Protein AF-A0A969QWH1-F1 (afdb_monomer)

Mean predicted aligned error: 11.16 Å

Solvent-accessible surface area (backbone atoms only — not comparable to full-atom values): 6587 Å² total; per-residue (Å²): 125,75,88,80,54,76,91,77,87,78,87,71,85,67,63,77,48,61,46,79,41,48,48,58,56,53,49,52,37,37,77,70,67,60,43,66,55,92,43,72,48,44,74,65,56,37,44,75,54,61,77,43,63,81,82,53,74,85,38,76,48,74,42,79,41,81,88,57,94,72,71,97,64,75,75,44,67,58,90,74,82,69,83,72,82,39,82,88,63,50,88,77,66,87,74,92,133

pLDDT: mean 71.55, std 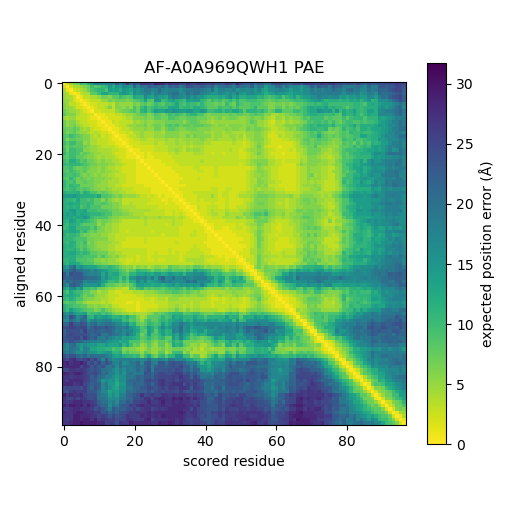18.16, range [31.19, 91.75]

Nearest PDB structures (foldseek):
  7aoi-assembly1_AP  TM=9.090E-01  e=1.404E-03  Trypanosoma brucei
  6yxy-assembly1_AP  TM=9.092E-01  e=4.450E-03  Trypanosoma brucei brucei
  7am2-assembly1_G  TM=8.962E-01  e=3.886E-03  Leishmania tarentolae
  6yxx-assembly1_AP  TM=9.011E-01  e=8.197E-03  Trypanosoma brucei brucei
  6hix-assembly1_AP  TM=9.008E-01  e=1.151E-02  Trypanosoma brucei brucei

Sequence (97 aa):
MWKTLPKRGFTNNFRCEYDNVLLSELDAYIRAGKLDPTRVITIKHMYDAGLLEKKAYNRDGVQVNALHPTVLVPLHFDRCTHIPYCRHLDAAHSENC

Structure (mmCIF, N/CA/C/O backbone):
data_AF-A0A969QWH1-F1
#
_entry.id   AF-A0A969QWH1-F1
#
loop_
_atom_site.group_PDB
_atom_site.id
_atom_site.type_symbol
_atom_site.label_atom_id
_atom_site.label_alt_id
_atom_site.label_comp_id
_atom_site.label_asym_id
_atom_site.label_entity_id
_atom_site.label_seq_id
_atom_site.pdbx_PDB_ins_code
_atom_site.Cartn_x
_atom_site.Cartn_y
_atom_site.Cartn_z
_atom_site.occupancy
_atom_site.B_iso_or_equiv
_atom_site.auth_seq_id
_atom_site.auth_comp_id
_atom_site.auth_asym_id
_atom_site.auth_atom_id
_atom_site.pdbx_PDB_model_num
ATOM 1 N N . MET A 1 1 ? 36.726 4.592 -14.705 1.00 63.38 1 MET A N 1
ATOM 2 C CA . MET A 1 1 ? 36.253 3.485 -13.844 1.00 63.38 1 MET A CA 1
ATOM 3 C C . MET A 1 1 ? 35.064 2.698 -14.423 1.00 63.38 1 MET A C 1
ATOM 5 O O . MET A 1 1 ? 34.925 1.537 -14.084 1.00 63.38 1 MET A O 1
ATOM 9 N N . TRP A 1 2 ? 34.254 3.247 -15.344 1.00 70.50 2 TRP A N 1
ATOM 10 C CA . TRP A 1 2 ? 33.143 2.527 -16.008 1.00 70.50 2 TRP A CA 1
ATOM 11 C C . TRP A 1 2 ? 33.533 1.742 -17.280 1.00 70.50 2 TRP A C 1
ATOM 13 O O . TRP A 1 2 ? 32.778 0.889 -17.723 1.00 70.50 2 TRP A O 1
ATOM 23 N N . LYS A 1 3 ? 34.711 2.009 -17.866 1.00 77.81 3 LYS A N 1
ATOM 24 C CA . LYS A 1 3 ? 35.212 1.317 -19.074 1.00 77.81 3 LYS A CA 1
ATOM 25 C C . LYS A 1 3 ? 35.765 -0.091 -18.809 1.00 77.81 3 LYS A C 1
ATOM 27 O O . LYS A 1 3 ? 35.887 -0.871 -19.741 1.00 77.81 3 LYS A O 1
ATOM 32 N N . THR A 1 4 ? 36.125 -0.396 -17.564 1.00 83.44 4 THR A N 1
ATOM 33 C CA . THR A 1 4 ? 36.760 -1.663 -17.164 1.00 83.44 4 THR A CA 1
ATOM 34 C C . THR A 1 4 ? 35.780 -2.683 -16.591 1.00 83.44 4 THR A C 1
ATOM 36 O O . THR A 1 4 ? 36.122 -3.857 -16.489 1.00 83.44 4 THR A O 1
ATOM 39 N N . LEU A 1 5 ? 34.570 -2.263 -16.215 1.00 86.38 5 LEU A N 1
ATOM 40 C CA . LEU A 1 5 ? 33.554 -3.161 -15.673 1.00 86.38 5 LEU A CA 1
ATOM 41 C C . LEU A 1 5 ? 32.676 -3.696 -16.815 1.00 86.38 5 LEU A C 1
ATOM 43 O O . LEU A 1 5 ? 32.208 -2.905 -17.637 1.00 86.38 5 LEU A O 1
ATOM 47 N N . PRO A 1 6 ? 32.427 -5.016 -16.887 1.00 88.69 6 PRO A N 1
ATOM 48 C CA . PRO A 1 6 ? 31.528 -5.573 -17.891 1.00 88.69 6 PRO A CA 1
ATOM 49 C C . PRO A 1 6 ? 30.094 -5.088 -17.651 1.00 88.69 6 PRO A C 1
ATOM 51 O O . PRO A 1 6 ? 29.707 -4.811 -16.512 1.00 88.69 6 PRO A O 1
ATOM 54 N N . LYS A 1 7 ? 29.277 -5.037 -18.713 1.00 87.19 7 LYS A N 1
ATOM 55 C CA . LYS A 1 7 ? 27.832 -4.803 -18.574 1.00 87.19 7 LYS A CA 1
ATOM 56 C C . LYS A 1 7 ? 27.251 -5.876 -17.645 1.00 87.19 7 LYS A C 1
ATOM 58 O O . LYS A 1 7 ? 27.495 -7.065 -17.845 1.00 87.19 7 LYS A O 1
ATOM 63 N N . ARG A 1 8 ? 26.522 -5.458 -16.610 1.00 88.06 8 ARG A N 1
ATOM 64 C CA . ARG A 1 8 ? 25.901 -6.358 -15.632 1.00 88.06 8 ARG A CA 1
ATOM 65 C C . ARG A 1 8 ? 24.390 -6.342 -15.79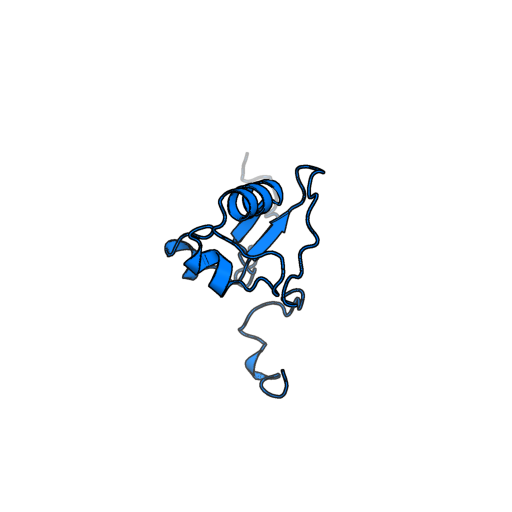6 1.00 88.06 8 ARG A C 1
ATOM 67 O O . ARG A 1 8 ? 23.781 -5.278 -15.768 1.00 88.06 8 ARG A O 1
ATOM 74 N N . GLY A 1 9 ? 23.825 -7.541 -15.905 1.00 88.31 9 GLY A N 1
ATOM 75 C CA . GLY A 1 9 ? 22.387 -7.763 -15.972 1.00 88.31 9 GLY A CA 1
ATOM 76 C C . GLY A 1 9 ? 21.750 -7.332 -17.292 1.00 88.31 9 GLY A C 1
ATOM 77 O O . GLY A 1 9 ? 22.419 -6.952 -18.253 1.00 88.31 9 GLY A O 1
ATOM 78 N N . PHE A 1 10 ? 20.427 -7.413 -17.308 1.00 91.75 10 PHE A N 1
ATOM 79 C CA . PHE A 1 10 ? 19.559 -6.868 -18.340 1.00 91.75 10 PHE A CA 1
ATOM 80 C C . PHE A 1 10 ? 18.337 -6.259 -17.648 1.00 91.75 10 PHE A C 1
ATOM 82 O O . PHE A 1 10 ? 17.933 -6.715 -16.576 1.00 91.75 10 PHE A O 1
ATOM 89 N N . THR A 1 11 ? 17.753 -5.219 -18.235 1.00 88.94 11 THR A N 1
ATOM 90 C CA . THR A 1 11 ? 16.502 -4.654 -17.725 1.00 88.94 11 THR A CA 1
ATOM 91 C C . THR A 1 11 ? 15.342 -5.511 -18.217 1.00 88.94 11 THR A C 1
ATOM 93 O O . THR A 1 11 ? 15.146 -5.657 -19.421 1.00 88.94 11 THR A O 1
ATOM 96 N N . ASN A 1 12 ? 14.568 -6.083 -17.293 1.00 88.75 12 ASN A N 1
ATOM 97 C CA . ASN A 1 12 ? 13.312 -6.738 -17.639 1.00 88.75 12 ASN A CA 1
ATOM 98 C C . ASN A 1 12 ? 12.231 -5.670 -17.883 1.00 88.75 12 ASN A C 1
ATOM 100 O O . ASN A 1 12 ? 11.760 -5.036 -16.933 1.00 88.75 12 ASN A O 1
ATOM 104 N N . ASN A 1 13 ? 11.858 -5.481 -19.151 1.00 85.25 13 ASN A N 1
ATOM 105 C CA . ASN A 1 13 ? 10.811 -4.545 -19.578 1.00 85.25 13 ASN A CA 1
ATOM 106 C C . ASN A 1 13 ? 9.395 -5.068 -19.325 1.00 85.25 13 ASN A C 1
ATOM 108 O O . ASN A 1 13 ? 8.455 -4.285 -19.337 1.00 85.25 13 ASN A O 1
ATOM 112 N N . PHE A 1 14 ? 9.249 -6.371 -19.093 1.00 83.00 14 PHE A N 1
ATOM 113 C CA . PHE A 1 14 ? 7.966 -6.996 -18.801 1.00 83.00 14 PHE A CA 1
ATOM 114 C C . PHE A 1 14 ? 7.736 -7.161 -17.302 1.00 83.00 14 P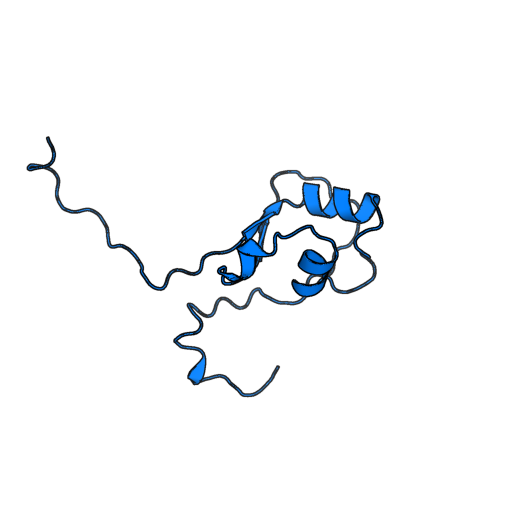HE A C 1
ATOM 116 O O . PHE A 1 14 ? 6.704 -7.681 -16.915 1.00 83.00 14 PHE A O 1
ATOM 123 N N . ARG A 1 15 ? 8.674 -6.765 -16.431 1.00 80.25 15 ARG A N 1
ATOM 124 C CA . ARG A 1 15 ? 8.505 -6.970 -14.985 1.00 80.25 15 ARG A CA 1
ATOM 125 C C . ARG A 1 15 ? 7.168 -6.388 -14.515 1.00 80.25 15 ARG A C 1
ATOM 127 O O . ARG A 1 15 ? 6.833 -5.264 -14.878 1.00 80.25 15 ARG A O 1
ATOM 134 N N . CYS A 1 16 ? 6.456 -7.147 -13.691 1.00 80.69 16 CYS A N 1
ATOM 135 C CA . CYS A 1 16 ? 5.267 -6.629 -13.042 1.00 80.69 16 CYS A CA 1
ATOM 136 C C . CYS A 1 16 ? 5.669 -5.671 -11.922 1.00 80.69 16 CYS A C 1
ATOM 138 O O . CYS A 1 16 ? 6.604 -5.949 -11.163 1.00 80.69 16 CYS A O 1
ATOM 140 N N . GLU A 1 17 ? 4.965 -4.554 -11.818 1.00 80.44 17 GLU A N 1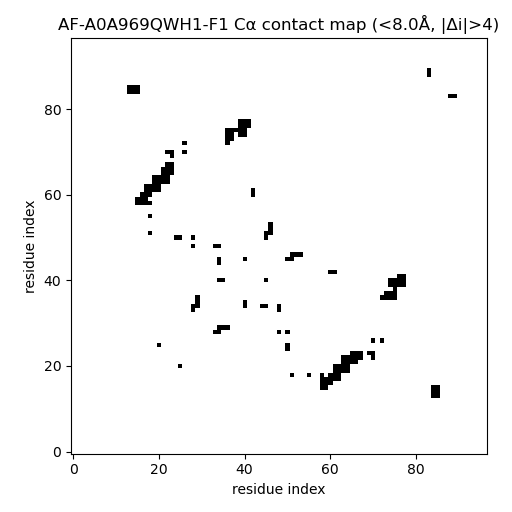
ATOM 141 C CA . GLU A 1 17 ? 5.148 -3.596 -10.736 1.00 80.44 17 GLU A CA 1
ATOM 142 C C . GLU A 1 17 ? 3.928 -3.635 -9.825 1.00 80.44 17 GLU A C 1
ATOM 144 O O . GLU A 1 17 ? 2.813 -3.365 -10.261 1.00 80.44 17 GLU A O 1
ATOM 149 N N . TYR A 1 18 ? 4.144 -3.970 -8.555 1.00 81.75 18 TYR A N 1
ATOM 150 C CA . TYR A 1 18 ? 3.084 -4.073 -7.558 1.00 81.75 18 TYR A CA 1
ATOM 151 C C . TYR A 1 18 ? 3.142 -2.903 -6.581 1.00 81.75 18 TYR A C 1
ATOM 153 O O . TYR A 1 18 ? 4.225 -2.406 -6.249 1.00 81.75 18 TYR A O 1
ATOM 161 N N . ASP A 1 19 ? 1.982 -2.498 -6.080 1.00 81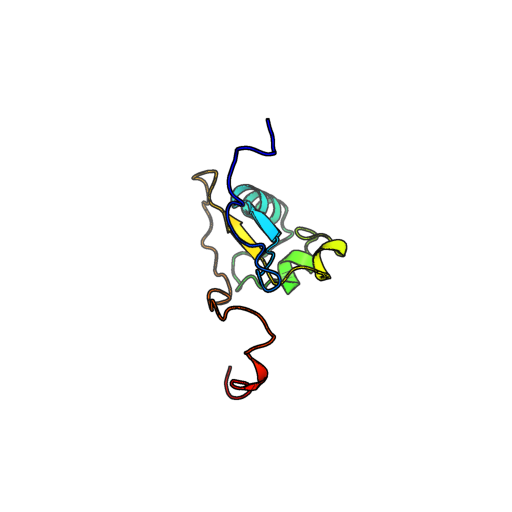.38 19 ASP A N 1
ATOM 162 C CA . ASP A 1 19 ? 1.911 -1.623 -4.918 1.00 81.38 19 ASP A CA 1
ATOM 163 C C . ASP A 1 19 ? 2.150 -2.420 -3.652 1.00 81.38 19 ASP A C 1
ATOM 165 O O . ASP A 1 19 ? 1.505 -3.434 -3.404 1.00 81.38 19 ASP A O 1
ATOM 169 N N . ASN A 1 20 ? 3.087 -1.951 -2.839 1.00 83.62 20 ASN A N 1
ATOM 170 C CA . ASN A 1 20 ? 3.383 -2.586 -1.570 1.00 83.62 20 ASN A CA 1
ATOM 171 C C . ASN A 1 20 ? 2.464 -2.017 -0.496 1.00 83.62 20 ASN A C 1
ATOM 173 O O . ASN A 1 20 ? 2.513 -0.823 -0.218 1.00 83.62 20 ASN A O 1
ATOM 177 N N . VAL A 1 21 ? 1.679 -2.888 0.125 1.00 84.50 21 VAL A N 1
ATOM 178 C CA . VAL A 1 21 ? 0.832 -2.554 1.269 1.00 84.50 21 VAL A CA 1
ATOM 179 C C . VAL A 1 21 ? 1.380 -3.254 2.496 1.00 84.50 21 VAL A C 1
ATOM 181 O O . VAL A 1 21 ? 1.639 -4.462 2.485 1.00 84.50 21 VAL A O 1
ATOM 184 N N . LEU A 1 22 ? 1.564 -2.496 3.572 1.00 86.12 22 LEU A N 1
ATOM 185 C CA . LEU A 1 22 ? 1.988 -3.073 4.835 1.00 86.12 22 LEU A CA 1
ATOM 186 C C . LEU A 1 22 ? 0.788 -3.636 5.583 1.00 86.12 22 LEU A C 1
ATOM 188 O O . LEU A 1 22 ? -0.281 -3.033 5.674 1.00 86.12 22 LEU A O 1
ATOM 192 N N . LEU A 1 23 ? 1.000 -4.787 6.205 1.00 84.12 23 LEU A N 1
ATOM 193 C CA . LEU A 1 23 ? -0.030 -5.436 7.002 1.00 84.12 23 LEU A CA 1
ATOM 194 C C . LEU A 1 23 ? -0.496 -4.575 8.199 1.00 84.12 23 LEU A C 1
ATOM 196 O O . LEU A 1 23 ? -1.662 -4.619 8.583 1.00 84.12 23 LEU A O 1
ATOM 200 N N . SER A 1 24 ? 0.387 -3.725 8.732 1.00 84.88 24 SER A N 1
ATOM 201 C CA . SER A 1 24 ? 0.059 -2.736 9.769 1.00 84.88 24 SER A CA 1
ATOM 202 C C . SER A 1 24 ? -0.872 -1.623 9.281 1.00 84.88 24 SER A C 1
ATOM 204 O O . SER A 1 24 ? -1.676 -1.113 10.057 1.00 84.88 24 SER A O 1
ATOM 206 N N . GLU A 1 25 ? -0.778 -1.234 8.008 1.00 87.19 25 GLU A N 1
ATOM 207 C CA . GLU A 1 25 ? -1.671 -0.229 7.421 1.00 87.19 25 GLU A CA 1
ATOM 208 C C . GLU A 1 25 ? -3.068 -0.812 7.226 1.00 87.19 25 GLU A C 1
ATOM 210 O O . GLU A 1 25 ? -4.055 -0.170 7.572 1.00 87.19 25 GLU A O 1
ATOM 215 N N . LEU A 1 26 ? -3.159 -2.064 6.768 1.00 86.19 26 LEU A N 1
ATOM 216 C CA . LEU A 1 26 ? -4.430 -2.786 6.690 1.00 86.19 26 LEU A CA 1
ATOM 217 C C . LEU A 1 26 ? -5.128 -2.854 8.054 1.00 86.19 26 LEU A C 1
ATOM 219 O O . LEU A 1 26 ? -6.306 -2.508 8.151 1.00 86.19 26 LEU A O 1
ATOM 223 N N . ASP A 1 27 ? -4.401 -3.222 9.113 1.00 86.94 27 ASP A N 1
ATOM 224 C CA . ASP A 1 27 ? -4.935 -3.243 10.481 1.00 86.94 27 ASP A CA 1
ATOM 225 C C . ASP A 1 27 ? -5.428 -1.853 10.924 1.00 86.94 27 ASP A C 1
ATOM 227 O O . ASP A 1 27 ? -6.528 -1.723 11.464 1.00 86.94 27 ASP A O 1
ATOM 231 N N . ALA A 1 28 ? -4.683 -0.784 10.620 1.00 88.94 28 ALA A N 1
ATOM 232 C CA . ALA A 1 28 ? -5.110 0.582 10.921 1.00 88.94 28 ALA A CA 1
ATOM 233 C C . ALA A 1 28 ? -6.422 0.964 10.208 1.00 88.94 28 ALA A C 1
ATOM 235 O O . ALA A 1 28 ? -7.295 1.588 10.814 1.00 88.94 28 ALA A O 1
ATOM 236 N N . TYR A 1 29 ? -6.600 0.562 8.947 1.00 90.69 29 TYR A N 1
ATOM 237 C CA . TYR A 1 29 ? -7.818 0.843 8.179 1.00 90.69 29 TYR A CA 1
ATOM 238 C C . TYR A 1 29 ? -9.029 0.037 8.656 1.00 90.69 29 TYR A C 1
ATOM 240 O O . TYR A 1 29 ? -10.150 0.551 8.646 1.00 90.69 29 TYR A O 1
ATOM 248 N N . ILE A 1 30 ? -8.812 -1.195 9.113 1.00 89.81 30 ILE A N 1
ATOM 249 C CA . ILE A 1 30 ? -9.859 -2.022 9.724 1.00 89.81 30 ILE A CA 1
ATOM 250 C C . ILE A 1 30 ? -10.300 -1.415 11.052 1.00 89.81 30 ILE A C 1
ATOM 252 O O . ILE A 1 30 ? -11.492 -1.227 11.281 1.00 89.81 30 ILE A O 1
ATOM 256 N N . ARG A 1 31 ? -9.347 -1.022 11.906 1.00 89.12 31 ARG A N 1
ATOM 257 C CA . ARG A 1 31 ? -9.641 -0.343 13.179 1.00 89.12 31 ARG A CA 1
ATOM 258 C C . ARG A 1 31 ? -10.346 0.996 12.978 1.00 89.12 31 ARG A C 1
ATOM 260 O O . ARG A 1 31 ? -11.172 1.376 13.799 1.00 89.12 31 ARG A O 1
ATOM 267 N N . ALA A 1 32 ? -10.047 1.691 11.883 1.00 90.69 32 ALA A N 1
ATOM 268 C CA . ALA A 1 32 ? -10.744 2.909 11.484 1.00 90.69 32 ALA A CA 1
ATOM 269 C C . ALA A 1 32 ? -12.157 2.655 10.914 1.00 90.69 32 ALA A C 1
ATOM 271 O O . ALA A 1 32 ? -12.855 3.614 10.593 1.00 90.69 32 ALA A O 1
ATOM 272 N N . GLY A 1 33 ? -12.575 1.395 10.750 1.00 90.06 33 GLY A N 1
ATOM 273 C CA . GLY A 1 33 ? -13.879 1.024 10.196 1.00 90.06 33 GLY A CA 1
ATOM 274 C C . GLY A 1 33 ? -14.011 1.258 8.689 1.00 90.06 33 GLY A C 1
ATOM 275 O O . GLY A 1 33 ? -15.124 1.280 8.171 1.00 90.06 33 GLY A O 1
ATOM 276 N N . LYS A 1 34 ? -12.896 1.457 7.975 1.00 90.44 34 LYS A N 1
ATOM 277 C CA . LYS A 1 34 ? -12.893 1.679 6.519 1.00 90.44 34 LYS A CA 1
ATOM 278 C C . LYS A 1 34 ? -12.913 0.381 5.717 1.00 90.44 34 LYS A C 1
ATOM 280 O O . LYS A 1 34 ? -13.345 0.382 4.569 1.00 90.44 34 LYS A O 1
ATOM 285 N N . LEU A 1 35 ? -12.414 -0.705 6.304 1.00 88.62 35 LEU A N 1
ATOM 286 C CA . LEU A 1 35 ? -12.378 -2.035 5.704 1.00 88.62 35 LEU A CA 1
ATOM 287 C C . LEU A 1 35 ? -13.103 -3.025 6.613 1.00 88.62 35 LEU A C 1
ATOM 289 O O . LEU A 1 35 ? -12.882 -3.032 7.822 1.00 88.62 35 LEU A O 1
ATOM 293 N N . ASP A 1 36 ? -13.950 -3.857 6.011 1.00 87.88 36 ASP A N 1
ATOM 294 C CA . ASP A 1 36 ? -14.691 -4.915 6.697 1.00 87.88 36 ASP A CA 1
ATOM 295 C C . ASP A 1 36 ? -13.899 -6.236 6.635 1.00 87.88 36 ASP A C 1
ATOM 297 O O . ASP A 1 36 ? -13.772 -6.809 5.549 1.00 87.88 36 ASP A O 1
ATOM 301 N N . PRO A 1 37 ? -13.364 -6.734 7.767 1.00 85.12 37 PRO A N 1
ATOM 302 C CA . PRO A 1 37 ? -12.576 -7.965 7.804 1.00 85.12 37 PRO A CA 1
ATOM 303 C C . PRO A 1 37 ? -13.438 -9.232 7.708 1.00 85.12 37 PRO A C 1
ATOM 305 O O . PRO A 1 37 ? -12.903 -10.321 7.526 1.00 85.12 37 PRO A O 1
ATOM 308 N N . THR A 1 38 ? -14.766 -9.126 7.839 1.00 86.75 38 THR A N 1
ATOM 309 C CA . THR A 1 38 ? -15.667 -10.292 7.780 1.00 86.75 38 THR A CA 1
ATOM 310 C C . THR A 1 38 ? -15.891 -10.797 6.357 1.00 86.75 38 THR A C 1
ATOM 312 O O . THR A 1 38 ? -16.371 -11.913 6.154 1.00 86.75 38 THR A O 1
ATOM 315 N N . ARG A 1 39 ? -15.538 -9.980 5.362 1.00 84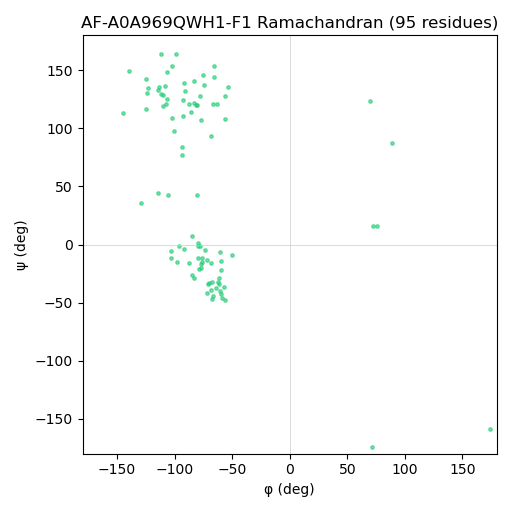.12 39 ARG A N 1
ATOM 316 C CA . ARG A 1 39 ? -15.692 -10.269 3.938 1.00 84.12 39 ARG A CA 1
ATOM 317 C C . ARG A 1 39 ? -14.332 -10.443 3.284 1.00 84.12 39 ARG A C 1
ATOM 319 O O . ARG A 1 39 ? -13.299 -10.042 3.812 1.00 84.12 39 ARG A O 1
ATOM 326 N N . VAL A 1 40 ? -14.350 -11.029 2.093 1.00 84.31 40 VAL A N 1
ATOM 327 C CA . VAL A 1 40 ? -13.157 -11.126 1.255 1.00 84.31 40 VAL A CA 1
ATOM 328 C C . VAL A 1 40 ? -12.744 -9.718 0.809 1.00 84.31 40 VAL A C 1
ATOM 330 O O . VAL A 1 40 ? -13.518 -9.005 0.169 1.00 84.31 40 VAL A O 1
ATOM 333 N N . ILE A 1 41 ? -11.520 -9.314 1.148 1.00 84.62 41 ILE A N 1
ATOM 334 C CA . ILE A 1 41 ? -10.947 -8.019 0.781 1.00 84.62 41 ILE A CA 1
ATOM 335 C C . ILE A 1 41 ? -10.321 -8.147 -0.613 1.00 84.62 41 ILE A C 1
ATOM 337 O O . ILE A 1 41 ? -9.334 -8.856 -0.812 1.00 84.62 41 ILE A O 1
ATOM 341 N N . THR A 1 42 ? -10.903 -7.434 -1.577 1.00 84.12 42 THR A N 1
ATOM 342 C CA . THR A 1 42 ? -10.432 -7.328 -2.964 1.00 84.12 42 THR A CA 1
ATOM 343 C C . THR A 1 42 ? -9.646 -6.032 -3.169 1.00 84.12 42 THR A C 1
ATOM 345 O O . THR A 1 42 ? -9.773 -5.079 -2.395 1.00 84.12 42 THR A O 1
ATOM 348 N N . ILE A 1 43 ? -8.878 -5.949 -4.260 1.00 81.94 43 ILE A N 1
ATOM 349 C CA . ILE A 1 43 ? -8.130 -4.735 -4.637 1.00 81.94 43 ILE A CA 1
ATOM 350 C C . ILE A 1 43 ? -9.072 -3.525 -4.780 1.00 81.94 43 ILE A C 1
ATOM 352 O O . ILE A 1 43 ? -8.737 -2.416 -4.364 1.00 81.94 43 ILE A O 1
ATOM 356 N N . LYS A 1 44 ? -10.288 -3.738 -5.300 1.00 82.81 44 LYS A N 1
ATOM 357 C CA . LYS A 1 44 ? -11.306 -2.687 -5.420 1.00 82.81 44 LYS A CA 1
ATOM 358 C C . LYS A 1 44 ? -11.658 -2.086 -4.058 1.00 82.81 44 LYS A C 1
ATOM 360 O O . LYS A 1 44 ? -11.672 -0.869 -3.922 1.00 82.81 44 LYS A O 1
ATOM 365 N N . HIS A 1 45 ? -11.869 -2.924 -3.043 1.00 85.44 45 HIS A N 1
ATOM 366 C CA . HIS A 1 45 ? -12.158 -2.452 -1.687 1.00 85.44 45 HIS A CA 1
ATOM 367 C C . HIS A 1 45 ? -11.009 -1.623 -1.103 1.00 85.44 45 HIS A C 1
ATOM 369 O O . HIS A 1 45 ? -11.262 -0.653 -0.396 1.00 85.44 45 HIS A O 1
ATOM 375 N N . MET A 1 46 ? -9.756 -1.946 -1.436 1.00 84.88 46 MET A N 1
ATOM 376 C CA . MET A 1 46 ? -8.596 -1.160 -1.003 1.00 84.88 46 MET A CA 1
ATOM 377 C C . MET A 1 46 ? -8.542 0.227 -1.669 1.00 84.88 46 MET A C 1
ATOM 379 O O . MET A 1 46 ? -8.233 1.210 -0.992 1.00 84.88 46 MET A O 1
ATOM 383 N N . TYR A 1 47 ? -8.888 0.337 -2.958 1.00 85.69 47 TYR A N 1
ATOM 384 C CA . TYR A 1 47 ? -9.030 1.638 -3.629 1.00 85.69 47 TYR A CA 1
ATOM 385 C C . TYR A 1 47 ? -10.207 2.447 -3.077 1.00 85.69 47 TYR A C 1
ATOM 387 O O . TYR A 1 47 ? -10.056 3.638 -2.808 1.00 85.69 47 TYR A O 1
ATOM 395 N N . ASP A 1 48 ? -11.360 1.805 -2.873 1.00 86.94 48 ASP A N 1
ATOM 396 C CA . ASP A 1 48 ? -12.566 2.452 -2.344 1.00 86.94 48 ASP A CA 1
ATOM 397 C C . ASP A 1 48 ? -12.344 2.965 -0.909 1.00 86.94 48 ASP A C 1
ATOM 399 O O . ASP A 1 48 ? -12.789 4.058 -0.558 1.00 86.94 48 ASP A O 1
ATOM 403 N N . ALA A 1 49 ? -11.589 2.221 -0.092 1.00 88.00 49 ALA A N 1
ATOM 404 C CA . ALA A 1 49 ? -11.192 2.631 1.255 1.00 88.00 49 ALA A CA 1
ATOM 405 C C . ALA A 1 49 ? -10.142 3.761 1.269 1.00 88.00 49 ALA A C 1
ATOM 407 O O . ALA A 1 49 ? -9.904 4.365 2.320 1.00 88.00 49 ALA A O 1
ATOM 408 N N . GLY A 1 50 ? -9.511 4.049 0.125 1.00 88.31 50 GLY A N 1
ATOM 409 C CA . GLY A 1 50 ? -8.423 5.017 -0.008 1.00 88.31 50 GLY A CA 1
ATOM 410 C C . GLY A 1 50 ? -7.075 4.520 0.517 1.00 88.31 50 GLY A C 1
ATOM 411 O O . GLY A 1 50 ? -6.188 5.336 0.748 1.00 88.31 50 GLY A O 1
ATOM 412 N N . LEU A 1 51 ? -6.924 3.206 0.721 1.00 87.00 51 LEU A N 1
ATOM 413 C CA . LEU A 1 51 ? -5.651 2.590 1.108 1.00 87.00 51 LEU A CA 1
ATOM 414 C C . LEU A 1 51 ? -4.645 2.621 -0.051 1.00 87.00 51 LEU A C 1
ATOM 416 O O . LEU A 1 51 ? -3.448 2.766 0.169 1.00 87.00 51 LEU A O 1
ATOM 420 N N . LEU A 1 52 ? -5.142 2.514 -1.284 1.00 84.50 52 LEU A N 1
ATOM 421 C CA . LEU A 1 52 ? -4.356 2.638 -2.507 1.00 84.50 52 LEU A CA 1
ATOM 422 C C . LEU A 1 52 ? -4.695 3.955 -3.210 1.00 84.50 52 LEU A C 1
ATOM 424 O O . LEU A 1 52 ? -5.866 4.319 -3.350 1.00 84.50 52 LEU A O 1
ATOM 428 N N . GLU A 1 53 ? -3.683 4.671 -3.696 1.00 79.31 53 GLU A N 1
ATOM 429 C CA . GLU A 1 53 ? -3.902 5.906 -4.449 1.00 79.31 53 GLU A CA 1
ATOM 430 C C . GLU A 1 53 ? -4.402 5.629 -5.874 1.00 79.31 53 GLU A C 1
ATOM 432 O O . GLU A 1 53 ? -3.937 4.716 -6.550 1.00 79.31 53 GLU A O 1
ATOM 437 N N . LYS A 1 54 ? -5.262 6.501 -6.420 1.00 65.12 54 LYS A N 1
ATOM 438 C CA . LYS A 1 54 ? -5.696 6.406 -7.830 1.00 65.12 54 LYS A CA 1
ATOM 439 C C . LYS A 1 54 ? -4.537 6.507 -8.836 1.00 65.12 54 LYS A C 1
ATOM 441 O O . LYS A 1 54 ? -4.666 6.036 -9.955 1.00 65.12 54 LYS A O 1
ATOM 446 N N . LYS A 1 55 ? -3.383 7.089 -8.490 1.00 59.53 55 LYS A N 1
ATOM 447 C CA . LYS A 1 55 ? -2.207 7.068 -9.389 1.00 59.53 55 LYS A CA 1
ATOM 448 C C . LYS A 1 55 ? -1.607 5.671 -9.563 1.00 59.53 55 LYS A C 1
ATOM 450 O O . LYS A 1 55 ? -0.872 5.442 -10.520 1.00 59.53 55 LYS A O 1
ATOM 455 N N . ALA A 1 56 ? -1.957 4.744 -8.682 1.00 55.34 56 ALA A N 1
ATOM 456 C CA . ALA A 1 56 ? -1.479 3.378 -8.696 1.00 55.34 56 ALA A CA 1
ATOM 457 C C . ALA A 1 56 ? -2.206 2.481 -9.723 1.00 55.34 56 ALA A C 1
ATOM 459 O O . ALA A 1 56 ? -1.837 1.329 -9.899 1.00 55.34 56 ALA A O 1
ATOM 460 N N . TYR A 1 57 ? -3.164 3.008 -10.504 1.00 52.97 57 TYR A N 1
ATOM 461 C CA . TYR A 1 57 ? -3.771 2.271 -11.629 1.00 52.97 57 TYR A CA 1
ATOM 462 C C . TYR A 1 57 ? -2.769 1.843 -12.725 1.00 52.97 57 TYR A C 1
ATOM 464 O O . TYR A 1 57 ? -3.104 0.995 -13.548 1.00 52.97 57 TYR A O 1
ATOM 472 N N . ASN A 1 58 ? -1.546 2.391 -12.736 1.00 59.22 58 ASN A N 1
ATOM 473 C CA . ASN A 1 58 ? -0.462 1.964 -13.634 1.00 59.22 58 ASN A CA 1
ATOM 474 C C . ASN A 1 58 ? 0.354 0.768 -13.103 1.00 59.22 58 ASN A C 1
ATOM 476 O O . ASN A 1 58 ? 1.386 0.435 -13.682 1.00 59.22 58 ASN A O 1
ATOM 480 N N . ARG A 1 59 ? -0.071 0.152 -11.998 1.00 71.44 59 ARG A N 1
ATOM 481 C CA . ARG A 1 59 ? 0.568 -1.022 -11.398 1.00 71.44 59 ARG A CA 1
ATOM 482 C C . ARG A 1 59 ? -0.223 -2.283 -11.730 1.00 71.44 59 ARG A C 1
ATOM 484 O O . ARG A 1 59 ? -1.427 -2.244 -11.982 1.00 71.44 59 ARG A O 1
ATOM 491 N N . ASP A 1 60 ? 0.463 -3.416 -11.748 1.00 74.38 60 ASP A N 1
ATOM 492 C CA . ASP A 1 60 ? -0.109 -4.701 -12.144 1.00 74.38 60 ASP A CA 1
ATOM 493 C C . ASP A 1 60 ? -0.955 -5.343 -11.037 1.00 74.38 60 ASP A C 1
ATOM 495 O O . ASP A 1 60 ? -1.828 -6.157 -11.340 1.00 74.38 60 ASP A O 1
ATOM 499 N N . GLY A 1 61 ? -0.745 -4.949 -9.776 1.00 76.38 61 GLY A N 1
ATOM 500 C CA . GLY A 1 61 ? -1.509 -5.429 -8.626 1.00 76.38 61 GLY A CA 1
ATOM 501 C C . GLY A 1 61 ? -0.958 -4.936 -7.288 1.00 76.38 61 GLY A C 1
ATOM 502 O O . GLY A 1 61 ? -0.217 -3.956 -7.232 1.00 76.38 61 GLY A O 1
ATOM 503 N N . VAL A 1 62 ? -1.289 -5.652 -6.211 1.00 80.94 62 VAL A N 1
ATOM 504 C CA . VAL A 1 62 ? -0.930 -5.294 -4.831 1.00 80.94 62 VAL A CA 1
ATOM 505 C C . VAL A 1 62 ? -0.177 -6.444 -4.171 1.00 80.94 62 VAL A C 1
ATOM 507 O O . VAL A 1 62 ? -0.635 -7.584 -4.185 1.00 80.94 62 VAL A O 1
ATOM 510 N N . GLN A 1 63 ? 0.958 -6.133 -3.558 1.00 81.62 63 GLN A N 1
ATOM 511 C CA . GLN A 1 63 ? 1.755 -7.044 -2.754 1.00 81.62 63 GLN A CA 1
ATOM 512 C C . GLN A 1 63 ? 1.616 -6.672 -1.275 1.00 81.62 63 GLN A C 1
ATOM 514 O O . GLN A 1 63 ? 1.963 -5.566 -0.862 1.00 81.62 63 GLN A O 1
ATOM 519 N N . VAL A 1 64 ? 1.129 -7.610 -0.463 1.00 82.31 64 VAL A N 1
ATOM 520 C CA . VAL A 1 64 ? 0.998 -7.416 0.986 1.00 82.31 64 VAL A CA 1
ATOM 521 C C . VAL A 1 64 ? 2.247 -7.938 1.688 1.00 82.31 64 VAL A C 1
ATOM 523 O O . VAL A 1 64 ? 2.602 -9.107 1.542 1.00 82.31 64 VAL A O 1
ATOM 526 N N . ASN A 1 65 ? 2.897 -7.083 2.475 1.00 81.00 65 ASN A N 1
ATOM 527 C CA . ASN A 1 65 ? 4.123 -7.419 3.193 1.00 81.00 65 ASN A CA 1
ATOM 528 C C . ASN A 1 65 ? 3.904 -7.417 4.710 1.00 81.00 65 ASN A C 1
ATOM 530 O O . ASN A 1 65 ? 3.334 -6.486 5.286 1.00 81.00 65 ASN A O 1
ATOM 53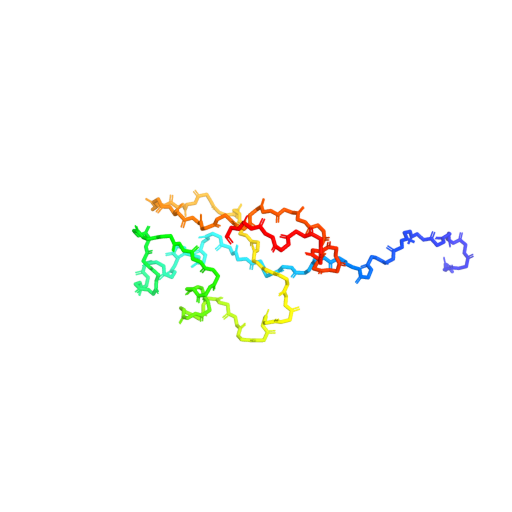4 N N . ALA A 1 66 ? 4.432 -8.442 5.375 1.00 75.38 66 ALA A N 1
ATOM 535 C CA . ALA A 1 66 ? 4.428 -8.557 6.827 1.00 75.38 66 ALA A CA 1
ATOM 536 C C . ALA A 1 66 ? 5.731 -7.983 7.405 1.00 75.38 66 ALA A C 1
ATOM 538 O O . ALA A 1 66 ? 6.688 -8.713 7.646 1.00 75.38 66 ALA A O 1
ATOM 539 N N . LEU A 1 67 ? 5.781 -6.662 7.602 1.00 67.50 67 LEU A N 1
ATOM 540 C CA . LEU A 1 67 ? 6.899 -6.019 8.310 1.00 67.50 67 LEU A CA 1
ATOM 541 C C . LEU A 1 67 ? 6.720 -6.071 9.838 1.00 67.50 67 LEU A C 1
ATOM 543 O O . LEU A 1 67 ? 7.701 -6.117 10.576 1.00 67.50 67 LEU A O 1
ATOM 547 N N . HIS A 1 68 ? 5.470 -6.104 10.315 1.00 61.41 68 HIS A N 1
ATOM 548 C CA . HIS A 1 68 ? 5.127 -6.167 11.736 1.00 61.41 68 HIS A CA 1
ATOM 549 C C . HIS A 1 68 ? 4.217 -7.368 12.044 1.00 61.41 68 HIS A C 1
ATOM 551 O O . HIS A 1 68 ? 3.335 -7.675 11.242 1.00 61.41 68 HIS A O 1
ATOM 557 N N . PRO A 1 69 ? 4.403 -8.042 13.197 1.00 61.03 69 PRO A N 1
ATOM 558 C CA . PRO A 1 69 ? 3.766 -9.329 13.492 1.00 61.03 69 PRO A CA 1
ATOM 559 C C . PRO A 1 69 ? 2.303 -9.239 13.951 1.00 61.03 69 PRO A C 1
ATOM 561 O O . PRO A 1 69 ? 1.689 -10.269 14.218 1.00 61.03 69 PRO A O 1
ATOM 564 N N . THR A 1 70 ? 1.727 -8.043 14.080 1.00 55.94 70 THR A N 1
ATOM 565 C CA . THR A 1 70 ? 0.425 -7.891 14.738 1.00 55.94 70 THR A CA 1
ATOM 566 C C . THR A 1 70 ? -0.701 -7.754 13.724 1.00 55.94 70 THR A C 1
ATOM 568 O O . THR A 1 70 ? -0.990 -6.658 13.254 1.00 55.94 70 THR A O 1
ATOM 571 N N . VAL A 1 71 ? -1.387 -8.864 13.451 1.00 59.19 71 VAL A N 1
ATOM 572 C CA . VAL A 1 71 ? -2.778 -8.847 12.983 1.00 59.19 71 VAL A CA 1
ATOM 573 C C . VAL A 1 71 ? -3.584 -9.703 13.939 1.00 59.19 71 VAL A C 1
ATOM 575 O O . VAL A 1 71 ? -3.334 -10.895 14.074 1.00 59.19 71 VAL A O 1
ATOM 578 N N . LEU A 1 72 ? -4.529 -9.077 14.633 1.00 54.47 72 LEU A N 1
ATOM 579 C CA . LEU A 1 72 ? -5.421 -9.755 15.579 1.00 54.47 72 LEU A CA 1
ATOM 580 C C . LEU A 1 72 ? -6.730 -10.216 14.916 1.00 54.47 72 LEU A C 1
ATOM 582 O O . LEU A 1 72 ? -7.555 -10.852 15.565 1.00 54.47 72 LEU A O 1
ATOM 586 N N . VAL A 1 73 ? -6.925 -9.891 13.635 1.00 57.44 73 VAL A N 1
ATOM 587 C CA . VAL A 1 73 ? -8.170 -10.093 12.883 1.00 57.44 73 VAL A CA 1
ATOM 588 C C . VAL A 1 73 ? -7.956 -11.122 11.765 1.00 57.44 73 VAL A C 1
ATOM 590 O O . VAL A 1 73 ? -6.977 -11.007 11.027 1.00 57.44 73 VAL A O 1
ATOM 593 N N . PRO A 1 74 ? -8.840 -12.120 11.593 1.00 60.25 74 PRO A N 1
ATOM 594 C CA . PRO A 1 74 ? -8.776 -13.005 10.434 1.00 60.25 74 PRO A CA 1
ATOM 595 C C . PRO A 1 74 ? -9.019 -12.191 9.158 1.00 60.25 74 PRO A C 1
ATOM 597 O O . PRO A 1 74 ? -10.052 -11.542 9.023 1.00 60.25 74 PRO A O 1
ATOM 600 N N . LEU A 1 75 ? -8.053 -12.208 8.236 1.00 65.69 75 LEU A N 1
ATOM 601 C CA . LEU A 1 75 ? -8.166 -11.550 6.936 1.00 65.69 75 LEU A CA 1
ATOM 602 C C . LEU A 1 75 ? -8.351 -12.589 5.844 1.00 65.69 75 LEU A C 1
ATOM 604 O O . LEU A 1 75 ? -7.530 -13.492 5.679 1.00 65.69 75 LEU A O 1
ATOM 608 N N . HIS A 1 76 ? -9.416 -12.419 5.070 1.00 72.69 76 HIS A N 1
ATOM 609 C CA . HIS A 1 76 ? -9.647 -13.178 3.855 1.00 72.69 76 HIS A CA 1
ATOM 610 C C . HIS A 1 76 ? -9.280 -12.301 2.661 1.00 72.69 76 HIS A C 1
ATOM 612 O O . HIS A 1 76 ? -9.974 -11.335 2.359 1.00 72.69 76 HIS A O 1
ATOM 618 N N . PHE A 1 77 ? -8.177 -12.623 1.992 1.00 62.56 77 PHE A N 1
ATOM 619 C CA . PHE A 1 77 ? -7.814 -11.995 0.724 1.00 62.56 77 PHE A CA 1
ATOM 620 C C . PHE A 1 77 ? -8.373 -12.818 -0.429 1.00 62.56 77 PHE A C 1
ATOM 622 O O . PHE A 1 77 ? -8.317 -14.051 -0.391 1.00 62.56 77 PHE A O 1
ATOM 629 N N . ASP A 1 78 ? -8.893 -12.144 -1.454 1.00 56.97 78 ASP A N 1
ATOM 630 C CA . ASP A 1 78 ? -9.201 -12.830 -2.706 1.00 56.97 78 ASP A CA 1
ATOM 631 C C . ASP A 1 78 ? -7.896 -13.315 -3.352 1.00 56.97 78 ASP A C 1
ATOM 633 O O . ASP A 1 78 ? -6.850 -12.663 -3.233 1.00 56.97 78 ASP A O 1
ATOM 637 N N . ARG A 1 79 ? -7.926 -14.484 -3.997 1.00 49.16 79 ARG A N 1
ATOM 638 C CA . ARG A 1 79 ? -6.732 -15.087 -4.601 1.00 49.16 79 ARG A CA 1
ATOM 639 C C . ARG A 1 79 ? -6.271 -14.247 -5.791 1.00 49.16 79 ARG A C 1
ATOM 641 O O . ARG A 1 79 ? -6.637 -14.521 -6.923 1.00 49.16 79 ARG A O 1
ATOM 648 N N . CYS A 1 80 ? -5.353 -13.323 -5.541 1.00 40.44 80 CYS A N 1
ATOM 649 C CA . CYS A 1 80 ? -4.444 -12.785 -6.553 1.00 40.44 80 CYS A CA 1
ATOM 650 C C . CYS A 1 80 ? -2.993 -13.173 -6.234 1.00 40.44 80 CYS A C 1
ATOM 652 O O . CYS A 1 80 ? -2.078 -12.364 -6.310 1.00 40.44 80 CYS A O 1
ATOM 654 N N . THR A 1 81 ? -2.769 -14.434 -5.868 1.00 42.62 81 THR A N 1
ATOM 655 C CA . THR A 1 81 ? -1.458 -15.089 -5.999 1.00 42.62 81 THR A CA 1
ATOM 656 C C . THR A 1 81 ? -1.488 -16.072 -7.162 1.00 42.62 81 THR A C 1
ATOM 658 O O . THR A 1 81 ? -0.974 -17.183 -7.072 1.00 42.62 81 THR A O 1
ATOM 661 N N . HIS A 1 82 ? -2.090 -15.683 -8.288 1.00 35.28 82 HIS A N 1
ATOM 662 C CA . HIS A 1 82 ? -1.588 -16.215 -9.542 1.00 35.28 82 HIS A CA 1
ATOM 663 C C . HIS A 1 82 ? -0.399 -15.338 -9.917 1.00 35.28 82 HIS A C 1
ATOM 665 O O . HIS A 1 82 ? -0.526 -14.121 -10.017 1.00 35.28 82 HIS A O 1
ATOM 671 N N . ILE A 1 83 ? 0.765 -15.957 -10.067 1.00 38.97 83 ILE A N 1
ATOM 672 C CA . ILE A 1 83 ? 1.911 -15.352 -10.732 1.00 38.97 83 ILE A CA 1
ATOM 673 C C . ILE A 1 83 ? 1.829 -15.817 -12.196 1.00 38.97 83 ILE A C 1
ATOM 675 O O . ILE A 1 83 ? 2.563 -16.739 -12.553 1.00 38.97 83 ILE A O 1
ATOM 679 N N . PRO A 1 84 ? 0.956 -15.277 -13.074 1.00 38.72 84 PRO A N 1
ATOM 680 C CA . PRO A 1 84 ? 1.290 -15.271 -14.477 1.00 38.72 84 PRO A CA 1
ATOM 681 C C . PRO A 1 84 ? 2.222 -14.075 -14.654 1.00 38.72 84 PRO A C 1
ATOM 683 O O . PRO A 1 84 ? 1.909 -12.933 -14.312 1.00 38.72 84 PRO A O 1
ATOM 686 N N . TYR A 1 85 ? 3.436 -14.334 -15.117 1.00 37.38 85 TYR A N 1
ATOM 687 C CA . TYR A 1 85 ? 4.270 -13.257 -15.616 1.00 37.38 85 TYR A CA 1
ATOM 688 C C . TYR A 1 85 ? 3.485 -12.534 -16.717 1.00 37.38 85 TYR A C 1
ATOM 690 O O . TYR A 1 85 ? 3.375 -13.049 -17.823 1.00 37.38 85 TYR A O 1
ATOM 698 N N . CYS A 1 86 ? 3.027 -11.320 -16.402 1.00 42.50 86 CYS A N 1
ATOM 699 C CA . CYS A 1 86 ? 2.727 -10.255 -17.353 1.00 42.50 86 CYS A CA 1
ATOM 700 C C . CYS A 1 86 ? 1.491 -10.507 -18.242 1.00 42.50 86 CYS A C 1
ATOM 702 O O . CYS A 1 86 ? 1.483 -11.401 -19.083 1.00 42.50 86 CYS A O 1
ATOM 704 N N . ARG A 1 87 ? 0.515 -9.585 -18.207 1.00 47.69 87 ARG A N 1
ATOM 705 C CA . ARG A 1 87 ? -0.713 -9.582 -19.043 1.00 47.69 87 ARG A CA 1
ATOM 706 C C . ARG A 1 87 ? -0.509 -9.757 -20.562 1.00 47.69 87 ARG A C 1
ATOM 708 O O . ARG A 1 87 ? -1.479 -9.906 -21.292 1.00 47.69 87 ARG A O 1
ATOM 715 N N . HIS A 1 88 ? 0.726 -9.712 -21.063 1.00 45.50 88 HIS A N 1
ATOM 716 C CA . HIS A 1 88 ? 1.041 -9.954 -22.473 1.00 45.50 88 HIS A CA 1
ATOM 717 C C . HIS A 1 88 ? 1.081 -11.447 -22.858 1.00 45.50 88 HI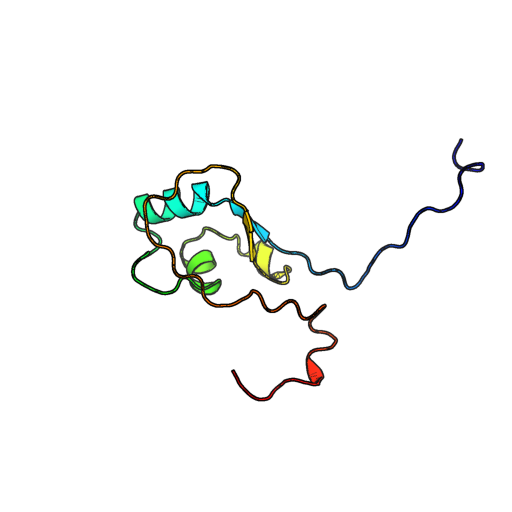S A C 1
ATOM 719 O O . HIS A 1 88 ? 1.086 -11.738 -24.051 1.00 45.50 88 HIS A O 1
ATOM 725 N N . LEU A 1 89 ? 1.073 -12.387 -21.900 1.00 44.41 89 LEU A N 1
ATOM 726 C CA . LEU A 1 89 ? 0.907 -13.826 -22.174 1.00 44.41 89 LEU A CA 1
ATOM 727 C C . LEU A 1 89 ? -0.504 -14.365 -21.867 1.00 44.41 89 LEU A C 1
ATOM 729 O O . LEU A 1 89 ? -0.843 -15.460 -22.315 1.00 44.41 89 LEU A O 1
ATOM 733 N N . ASP A 1 90 ? -1.354 -13.594 -21.185 1.00 41.75 90 ASP A N 1
ATOM 734 C CA . ASP A 1 90 ? -2.691 -14.039 -20.754 1.00 41.75 90 ASP A CA 1
ATOM 735 C C . ASP A 1 90 ? -3.752 -14.031 -21.866 1.00 41.75 90 ASP A C 1
ATOM 737 O O . ASP A 1 90 ? -4.872 -14.498 -21.658 1.00 41.75 90 ASP A O 1
ATOM 741 N N . ALA A 1 91 ? -3.403 -13.611 -23.088 1.00 46.09 91 ALA A N 1
ATOM 742 C CA . ALA A 1 91 ? -4.267 -13.788 -24.260 1.00 46.09 91 ALA A CA 1
ATOM 743 C C . ALA A 1 91 ? -4.580 -15.273 -24.572 1.00 46.09 91 ALA A C 1
ATOM 745 O O . ALA A 1 91 ? -5.401 -15.551 -25.441 1.00 46.09 91 ALA A O 1
ATOM 746 N N . ALA A 1 92 ? -3.952 -16.222 -23.864 1.00 44.59 92 ALA A N 1
ATOM 747 C CA . ALA A 1 92 ? -4.174 -17.660 -23.996 1.00 44.59 92 ALA A CA 1
ATOM 748 C C . ALA A 1 92 ? -5.026 -18.309 -22.878 1.00 44.59 92 ALA A C 1
ATOM 750 O O . ALA A 1 92 ? -5.350 -19.485 -23.007 1.00 44.59 92 ALA A O 1
ATOM 751 N N . HIS A 1 93 ? -5.418 -17.599 -21.809 1.00 41.38 93 HIS A N 1
ATOM 752 C CA . HIS A 1 93 ? -6.149 -18.201 -20.671 1.00 41.38 93 HIS A CA 1
ATOM 753 C C . HIS A 1 93 ? -7.430 -17.445 -20.283 1.00 41.38 93 HIS A C 1
ATOM 755 O O . HIS A 1 93 ? -7.815 -17.376 -19.120 1.00 41.38 93 HIS A O 1
ATOM 761 N N . SER A 1 94 ? -8.126 -16.903 -21.280 1.00 41.09 94 SER A N 1
ATOM 762 C CA . SER A 1 94 ? -9.436 -16.259 -21.134 1.00 41.09 94 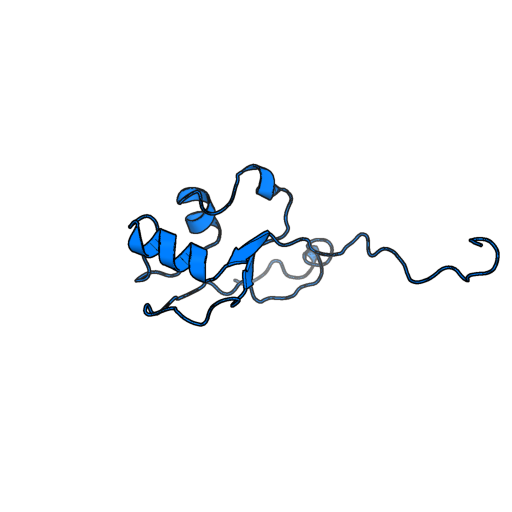SER A CA 1
ATOM 763 C C . SER A 1 94 ? -10.593 -17.272 -21.066 1.00 41.09 94 SER A C 1
ATOM 765 O O . SER A 1 94 ? -11.618 -17.043 -21.692 1.00 41.09 94 SER A O 1
ATOM 767 N N . GLU A 1 95 ? -10.481 -18.381 -20.331 1.00 36.38 95 GLU A N 1
ATOM 768 C CA . GLU A 1 95 ? -11.650 -19.217 -20.011 1.00 36.38 95 GLU A CA 1
ATOM 769 C C . GLU A 1 95 ? -11.511 -19.810 -18.600 1.00 36.38 95 GLU A C 1
ATOM 771 O O . GLU A 1 95 ? -10.677 -20.681 -18.359 1.00 36.38 95 GLU A O 1
ATOM 776 N N . ASN A 1 96 ? -12.395 -19.361 -17.700 1.00 34.59 96 ASN A N 1
ATOM 777 C CA . ASN A 1 96 ? -12.658 -19.853 -16.338 1.00 34.59 96 ASN A CA 1
ATOM 778 C C . ASN A 1 96 ? -11.820 -19.249 -15.196 1.00 34.59 96 ASN A C 1
ATOM 780 O O . ASN A 1 96 ? -10.836 -19.843 -14.758 1.00 34.59 96 ASN A O 1
ATOM 784 N N . CYS A 1 97 ? -12.297 -18.124 -14.652 1.00 31.19 97 CYS A N 1
ATOM 785 C CA . CYS A 1 97 ? -12.558 -17.881 -13.220 1.00 31.19 97 CYS A CA 1
ATOM 786 C C . CYS A 1 97 ? -13.291 -16.544 -13.062 1.00 31.19 97 CYS A C 1
ATOM 788 O O . CYS A 1 97 ? -12.786 -15.535 -13.601 1.00 31.19 97 CYS A O 1
#

Radius of gyration: 17.88 Å; Cα contacts (8 Å, |Δi|>4): 91; chains: 1; bounding box: 52×27×40 Å

Secondary structure (DSSP, 8-state):
--SSSPP-----TT---EEEEEHHHHHHHHHTTSS-TTSEE-HHHHHHTTSS-GGGGGSSEEEEE-SS----S--EE-------S-TTSGGG--S--

Foldseek 3Di:
DVVPDDDDDDDDPLAFFAAEDEPVLVQVLVVVVLDDQVDADEQVSCVSSVVDDPVCPPGPYHDYDYPDDDDPGRHHYDPPPPPPRHPVPCVPPPDDD